Protein AF-A0AAD1N848-F1 (afdb_monomer_lite)

Foldseek 3Di:
DDQPPDVQDGLVVLCVQLVHDSVVSVCQLVLVDHDDPVSQVVCCPRRVQHNCCSVPVPVVSVVVVPDDPPPPPPPVPDPPPDDD

Secondary structure (DSSP, 8-state):
------TT--HHHHHHHHT--HHHHHHHHTTSS---HHHHHHHHHHH---GGGGGSHHHHHHHHHHS-TTSSGGGSS-------

Structure (mmCIF, N/CA/C/O backbone):
data_AF-A0AAD1N848-F1
#
_entry.id   AF-A0AAD1N848-F1
#
loop_
_atom_site.group_PDB
_atom_site.id
_atom_site.type_symbol
_atom_site.label_atom_id
_atom_site.label_alt_id
_atom_site.label_comp_id
_atom_site.label_asym_id
_atom_site.label_entity_id
_atom_site.label_seq_id
_atom_site.pdbx_PDB_ins_code
_atom_site.Cartn_x
_atom_site.Cartn_y
_atom_site.Cartn_z
_atom_site.occupancy
_atom_site.B_iso_or_equiv
_atom_site.auth_seq_id
_atom_site.auth_comp_id
_atom_site.auth_asym_id
_atom_site.auth_atom_id
_atom_site.pdbx_PDB_model_num
ATOM 1 N N . MET A 1 1 ? -1.638 7.879 -19.162 1.00 35.81 1 MET A N 1
ATOM 2 C CA . MET A 1 1 ? -0.862 7.630 -17.928 1.00 35.81 1 MET A CA 1
ATOM 3 C C . MET A 1 1 ? -1.717 8.187 -16.797 1.00 35.81 1 MET A C 1
ATOM 5 O O . MET A 1 1 ? -1.731 9.393 -16.613 1.00 35.81 1 MET A O 1
ATOM 9 N N . ASN A 1 2 ? -2.5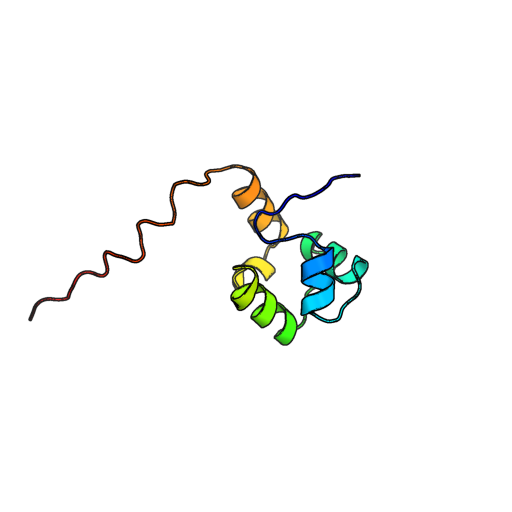81 7.358 -16.197 1.00 41.22 2 ASN A N 1
ATOM 10 C CA . ASN A 1 2 ? -3.605 7.836 -15.259 1.00 41.22 2 ASN A CA 1
ATOM 11 C C . ASN A 1 2 ? -2.982 8.087 -13.889 1.00 41.22 2 ASN A C 1
ATOM 13 O O . ASN A 1 2 ? -2.664 7.159 -13.148 1.00 41.22 2 ASN A O 1
ATOM 17 N N . THR A 1 3 ? -2.790 9.363 -13.586 1.00 44.16 3 THR A N 1
ATOM 18 C CA . THR A 1 3 ? -2.363 9.861 -12.286 1.00 44.16 3 THR A CA 1
ATOM 19 C C . THR A 1 3 ? -3.541 9.721 -11.326 1.00 44.16 3 THR A C 1
ATOM 21 O O . THR A 1 3 ? -4.404 10.590 -11.262 1.00 44.16 3 THR A O 1
ATOM 24 N N . PHE A 1 4 ? -3.6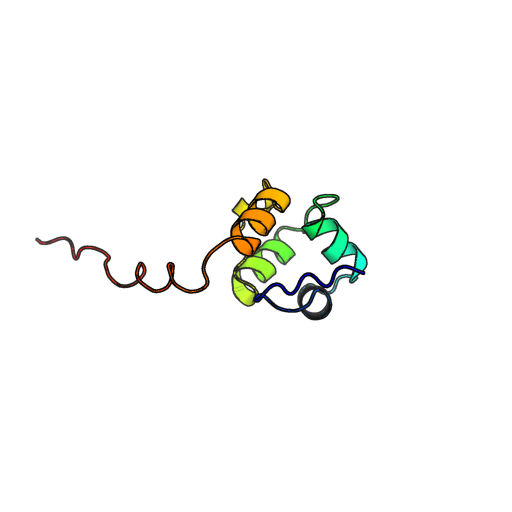14 8.603 -10.605 1.00 52.88 4 PHE A N 1
ATOM 25 C CA . PHE A 1 4 ? -4.528 8.459 -9.474 1.00 52.88 4 PHE A CA 1
ATOM 26 C C . PHE A 1 4 ? -4.052 9.404 -8.362 1.00 52.88 4 PHE A C 1
ATOM 28 O O . PHE A 1 4 ? -3.212 9.047 -7.536 1.00 52.88 4 PHE A O 1
ATOM 35 N N . GLN A 1 5 ? -4.527 10.652 -8.397 1.00 44.81 5 GLN A N 1
ATOM 36 C CA . GLN A 1 5 ? -4.443 11.589 -7.281 1.00 44.81 5 GLN A CA 1
ATOM 37 C C . GLN A 1 5 ? -5.375 11.084 -6.184 1.00 44.81 5 GLN A C 1
ATOM 39 O O . GLN A 1 5 ? -6.520 11.501 -6.055 1.00 44.81 5 GLN A O 1
ATOM 44 N N . LEU A 1 6 ? -4.876 10.130 -5.414 1.00 51.59 6 LEU A N 1
ATOM 45 C CA . LEU A 1 6 ? -5.426 9.845 -4.108 1.00 51.59 6 LEU A CA 1
ATOM 46 C C . LEU A 1 6 ? -4.995 10.990 -3.187 1.00 51.59 6 LEU A C 1
ATOM 48 O O . LEU A 1 6 ? -3.805 11.293 -3.076 1.00 51.59 6 LEU A O 1
ATOM 52 N N . GLU A 1 7 ? -5.964 11.615 -2.518 1.00 52.56 7 GLU A N 1
ATOM 53 C CA . GLU A 1 7 ? -5.770 12.607 -1.442 1.00 52.56 7 GLU A CA 1
ATOM 54 C C . GLU A 1 7 ? -4.859 12.064 -0.311 1.00 52.56 7 GLU A C 1
ATOM 56 O O . GLU A 1 7 ? -4.292 12.804 0.484 1.00 52.56 7 GLU A O 1
ATOM 61 N N . TYR A 1 8 ? -4.639 10.747 -0.325 1.00 55.19 8 TYR A N 1
ATOM 62 C CA . TYR A 1 8 ? -3.827 9.923 0.562 1.00 55.19 8 TYR A CA 1
ATOM 63 C C . TYR A 1 8 ? -2.333 9.851 0.183 1.00 55.19 8 TYR A C 1
ATOM 65 O O . TYR A 1 8 ? -1.617 8.984 0.662 1.00 55.19 8 TYR A O 1
ATOM 73 N N . GLY A 1 9 ? -1.823 10.739 -0.675 1.00 61.50 9 GLY A N 1
ATOM 74 C CA . GLY A 1 9 ? -0.401 10.800 -1.038 1.00 61.50 9 GLY A CA 1
ATOM 75 C C . GLY A 1 9 ? -0.023 9.977 -2.276 1.00 61.50 9 GLY A C 1
ATOM 76 O O . GLY A 1 9 ? -0.696 9.037 -2.687 1.00 61.50 9 GLY A O 1
ATOM 77 N N . THR A 1 10 ? 1.075 10.365 -2.930 1.00 79.06 10 THR A N 1
ATOM 78 C CA . THR A 1 10 ? 1.501 9.746 -4.196 1.00 79.06 10 THR A CA 1
ATOM 79 C C . THR A 1 10 ? 2.005 8.312 -3.991 1.00 79.06 10 THR A C 1
ATOM 81 O O . THR A 1 10 ? 2.590 7.995 -2.953 1.00 79.06 10 THR A O 1
ATOM 84 N N . ILE A 1 11 ? 1.874 7.454 -5.014 1.00 85.94 11 ILE A N 1
ATOM 85 C CA . ILE A 1 11 ? 2.444 6.086 -5.036 1.00 85.94 11 ILE A CA 1
ATOM 86 C C . ILE A 1 11 ? 3.924 6.099 -4.614 1.00 85.94 11 ILE A C 1
ATOM 88 O O . ILE A 1 11 ? 4.383 5.227 -3.879 1.00 85.94 11 ILE A O 1
ATOM 92 N N . THR A 1 12 ? 4.661 7.136 -5.015 1.00 86.81 12 THR A N 1
ATOM 93 C CA . THR A 1 12 ? 6.050 7.382 -4.617 1.00 86.81 12 THR A CA 1
ATOM 94 C C . THR A 1 12 ? 6.233 7.514 -3.103 1.00 86.81 12 THR A C 1
ATOM 96 O O . THR A 1 12 ? 7.192 6.969 -2.558 1.00 86.81 12 THR A O 1
ATOM 99 N N . ASN A 1 13 ? 5.340 8.216 -2.405 1.00 88.69 13 ASN A N 1
ATOM 100 C CA . ASN A 1 13 ? 5.417 8.371 -0.950 1.00 88.69 13 ASN A CA 1
ATOM 101 C C . ASN A 1 13 ? 5.101 7.060 -0.229 1.00 88.69 13 ASN A C 1
ATOM 103 O O . ASN A 1 13 ? 5.820 6.686 0.698 1.00 88.69 13 ASN A O 1
ATOM 107 N N . ILE A 1 14 ? 4.090 6.330 -0.702 1.00 90.38 14 ILE A N 1
ATOM 108 C CA . ILE A 1 14 ? 3.738 5.008 -0.175 1.00 90.38 14 ILE A CA 1
ATOM 109 C C . ILE A 1 14 ? 4.906 4.033 -0.352 1.00 90.38 14 ILE A C 1
ATOM 111 O O . ILE A 1 14 ? 5.298 3.355 0.598 1.00 90.38 14 ILE A O 1
ATOM 115 N N . ALA A 1 15 ? 5.515 4.015 -1.540 1.00 92.06 15 ALA A N 1
ATOM 116 C CA . ALA A 1 15 ? 6.665 3.172 -1.848 1.00 92.06 15 ALA A CA 1
ATOM 117 C C . ALA A 1 15 ? 7.846 3.459 -0.909 1.00 92.06 15 ALA A C 1
ATOM 119 O O . ALA A 1 15 ? 8.426 2.532 -0.343 1.00 92.06 15 ALA A O 1
ATOM 120 N N . LYS A 1 16 ? 8.148 4.743 -0.670 1.00 92.12 16 LYS A N 1
ATOM 121 C CA . LYS A 1 16 ? 9.196 5.167 0.270 1.00 92.12 16 LYS A CA 1
ATOM 122 C C . LYS A 1 16 ? 8.905 4.718 1.702 1.00 92.12 16 LYS A C 1
ATOM 124 O O . LYS A 1 16 ? 9.783 4.143 2.333 1.00 92.12 16 LYS A O 1
ATOM 129 N N . LYS A 1 17 ? 7.686 4.945 2.203 1.00 92.31 17 LYS A N 1
ATOM 130 C CA . LYS A 1 17 ? 7.292 4.600 3.582 1.00 92.31 17 LYS A CA 1
ATOM 131 C C . LYS A 1 17 ? 7.254 3.094 3.829 1.00 92.31 17 LYS A C 1
ATOM 133 O O . LYS A 1 17 ? 7.688 2.631 4.877 1.00 92.31 17 LYS A O 1
ATOM 138 N N . CYS A 1 18 ? 6.777 2.328 2.855 1.00 91.50 18 CYS A N 1
ATOM 139 C CA . CYS A 1 18 ? 6.721 0.871 2.949 1.00 91.50 18 CYS A CA 1
ATOM 140 C C . CYS A 1 18 ? 8.055 0.195 2.580 1.00 91.50 18 CYS A C 1
ATOM 142 O O . CYS A 1 18 ? 8.156 -1.024 2.689 1.00 91.50 18 CYS A O 1
ATOM 144 N N . HIS A 1 19 ? 9.069 0.957 2.147 1.00 93.88 19 HIS A N 1
ATOM 145 C CA . HIS A 1 19 ? 10.342 0.443 1.629 1.00 93.88 19 HIS A CA 1
ATOM 146 C C . HIS A 1 19 ? 10.160 -0.599 0.510 1.00 93.88 19 HIS A C 1
ATOM 148 O O . HIS A 1 19 ? 10.817 -1.639 0.486 1.00 93.88 19 HIS A O 1
ATOM 154 N N . VAL A 1 20 ? 9.249 -0.321 -0.425 1.00 94.44 20 VAL A N 1
ATOM 155 C CA . VAL A 1 20 ? 8.947 -1.182 -1.579 1.00 94.44 20 VAL A CA 1
ATOM 156 C C . VAL A 1 20 ? 9.112 -0.423 -2.893 1.00 94.44 20 VAL A C 1
ATOM 158 O O . VAL A 1 20 ? 9.289 0.794 -2.920 1.00 94.44 20 VAL A O 1
ATOM 161 N N . THR A 1 21 ? 9.033 -1.139 -4.012 1.00 94.00 21 THR A N 1
ATOM 162 C CA . THR A 1 21 ? 9.073 -0.521 -5.338 1.00 94.00 21 THR A CA 1
ATOM 163 C C . THR A 1 21 ? 7.743 0.145 -5.685 1.00 94.00 21 THR A C 1
ATO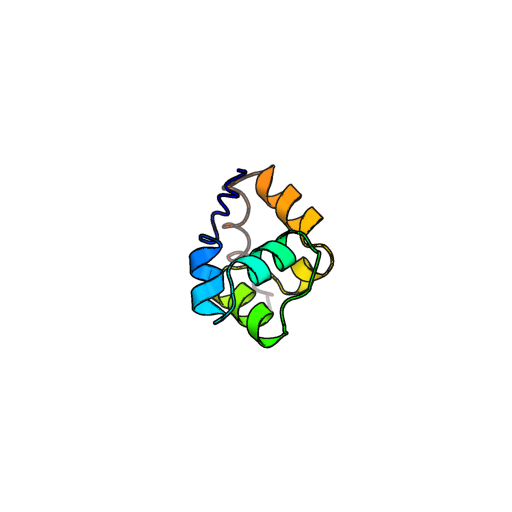M 165 O O . THR A 1 21 ? 6.672 -0.287 -5.259 1.00 94.00 21 THR A O 1
ATOM 168 N N . HIS A 1 22 ? 7.801 1.170 -6.537 1.00 91.12 22 HIS A N 1
ATOM 169 C CA . HIS A 1 22 ? 6.607 1.807 -7.098 1.00 91.12 22 HIS A CA 1
ATOM 170 C C . HIS A 1 22 ? 5.699 0.789 -7.813 1.00 91.12 22 HIS A C 1
ATOM 172 O O . HIS A 1 22 ? 4.477 0.857 -7.707 1.00 91.12 22 HIS A O 1
ATOM 178 N N . SER A 1 23 ? 6.295 -0.189 -8.505 1.00 92.62 23 SER A N 1
ATOM 179 C CA . SER A 1 23 ? 5.562 -1.265 -9.177 1.00 92.62 23 SER A CA 1
ATOM 180 C C . SER A 1 23 ? 4.782 -2.142 -8.200 1.00 92.62 23 SER A C 1
ATOM 182 O O . SER A 1 23 ? 3.639 -2.473 -8.494 1.00 92.62 23 SER A O 1
ATOM 184 N N . ALA A 1 24 ? 5.350 -2.470 -7.033 1.00 93.69 24 ALA A N 1
ATOM 185 C CA . ALA A 1 24 ? 4.646 -3.245 -6.013 1.00 93.69 24 ALA A CA 1
ATOM 186 C C . ALA A 1 24 ? 3.406 -2.498 -5.504 1.00 93.69 24 ALA A C 1
ATOM 188 O O . ALA A 1 24 ? 2.323 -3.065 -5.442 1.00 93.69 24 ALA A O 1
ATOM 189 N N . VAL A 1 25 ? 3.545 -1.199 -5.226 1.00 92.25 25 VAL A N 1
ATOM 190 C CA . VAL A 1 25 ? 2.419 -0.365 -4.785 1.00 92.25 25 VAL A CA 1
ATOM 191 C C . VAL A 1 25 ? 1.345 -0.264 -5.873 1.00 92.25 25 VAL A C 1
ATOM 193 O O . VAL A 1 25 ? 0.163 -0.412 -5.581 1.00 92.25 25 VAL A O 1
ATOM 196 N N . SER A 1 26 ? 1.745 -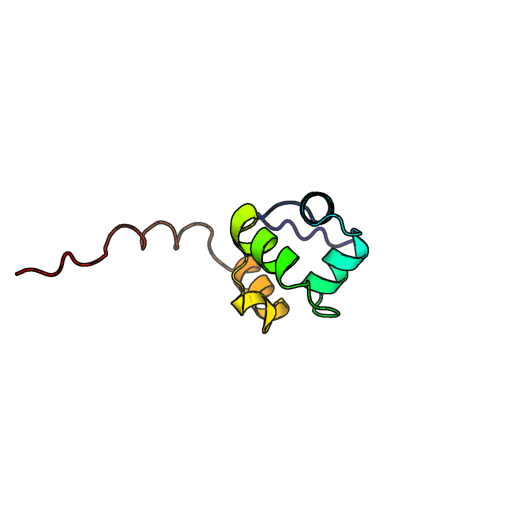0.077 -7.134 1.00 90.38 26 SER A N 1
ATOM 197 C CA . SER A 1 26 ? 0.819 -0.074 -8.275 1.00 90.38 26 SER A CA 1
ATOM 198 C C . SER A 1 26 ? 0.029 -1.385 -8.369 1.00 90.38 26 SER A C 1
ATOM 200 O O . SER A 1 26 ? -1.194 -1.367 -8.479 1.00 90.38 26 SER A O 1
ATOM 202 N N . GLN A 1 27 ? 0.709 -2.528 -8.242 1.00 93.19 27 GLN A N 1
ATOM 203 C CA . GLN A 1 27 ? 0.065 -3.844 -8.235 1.00 93.19 27 GLN A CA 1
ATOM 204 C C . GLN A 1 27 ? -0.911 -4.009 -7.065 1.00 93.19 27 GLN A C 1
ATOM 206 O O . GLN A 1 27 ? -1.973 -4.599 -7.252 1.00 93.19 27 GLN A O 1
ATOM 211 N N . TRP A 1 28 ? -0.604 -3.457 -5.885 1.00 93.56 28 TRP A N 1
ATOM 212 C CA . TRP A 1 28 ? -1.525 -3.485 -4.746 1.00 93.56 28 TRP A CA 1
ATOM 213 C C . TRP A 1 28 ? -2.825 -2.749 -5.040 1.00 93.56 28 TRP A C 1
ATOM 215 O O . TRP A 1 28 ? -3.900 -3.299 -4.828 1.00 93.56 28 TRP A O 1
ATOM 225 N N . PHE A 1 29 ? -2.744 -1.525 -5.563 1.00 89.12 29 PHE A N 1
ATOM 226 C CA . PHE A 1 29 ? -3.934 -0.725 -5.868 1.00 89.12 29 PHE A CA 1
ATOM 227 C C . PHE A 1 29 ? -4.691 -1.219 -7.109 1.00 89.12 29 PHE A C 1
ATOM 229 O O . PHE A 1 29 ? -5.902 -1.033 -7.200 1.00 89.12 29 PHE A O 1
ATOM 236 N N . ASN A 1 30 ? -4.016 -1.932 -8.012 1.00 89.25 30 ASN A N 1
ATOM 237 C CA . ASN A 1 30 ? -4.658 -2.669 -9.101 1.00 89.25 30 ASN A CA 1
ATOM 238 C C . ASN A 1 30 ? -5.251 -4.013 -8.654 1.00 89.25 30 ASN A C 1
ATOM 240 O O . ASN A 1 30 ? -5.879 -4.691 -9.465 1.00 89.25 30 ASN A O 1
ATOM 244 N N . GLY A 1 31 ? -5.080 -4.414 -7.390 1.00 89.75 31 GLY A N 1
ATOM 245 C CA . GLY A 1 31 ? -5.567 -5.689 -6.861 1.00 89.75 31 GLY A CA 1
ATOM 246 C C . GLY A 1 31 ? -4.845 -6.925 -7.411 1.00 89.75 31 GLY A C 1
ATOM 247 O O . GLY A 1 31 ? -5.332 -8.035 -7.218 1.00 89.75 31 GLY A O 1
ATOM 248 N N . ASP A 1 32 ? -3.704 -6.748 -8.080 1.00 91.50 32 ASP A N 1
ATOM 249 C CA . ASP A 1 32 ? -2.907 -7.838 -8.659 1.00 91.50 32 ASP A CA 1
ATOM 250 C C . ASP A 1 32 ? -2.083 -8.571 -7.590 1.00 91.50 32 ASP A C 1
ATOM 252 O O . ASP A 1 32 ? -1.738 -9.743 -7.734 1.00 91.50 32 ASP A O 1
ATOM 256 N N . SER A 1 33 ? -1.750 -7.881 -6.498 1.00 93.38 33 SER A N 1
ATOM 257 C CA . SER A 1 33 ? -1.072 -8.463 -5.343 1.00 93.38 33 SER A CA 1
ATOM 258 C C . SER A 1 33 ? -1.534 -7.801 -4.048 1.00 93.38 33 SER A C 1
ATOM 260 O O . SER A 1 33 ? -2.159 -6.743 -4.058 1.00 93.38 33 SER A O 1
ATOM 262 N N . ARG A 1 34 ? -1.251 -8.435 -2.905 1.00 91.75 34 ARG A N 1
ATOM 263 C CA . ARG A 1 34 ? -1.593 -7.894 -1.584 1.00 91.75 34 ARG A CA 1
ATOM 264 C C . ARG A 1 34 ? -0.347 -7.388 -0.855 1.00 91.75 34 ARG A C 1
ATOM 266 O O . ARG A 1 34 ? 0.686 -8.062 -0.900 1.00 91.75 34 ARG A O 1
ATOM 273 N N . PRO A 1 35 ? -0.428 -6.249 -0.146 1.00 93.88 35 PRO A N 1
ATOM 274 C CA . PRO A 1 35 ? 0.633 -5.843 0.759 1.00 93.88 35 PRO A CA 1
ATOM 275 C C . PRO A 1 35 ? 0.750 -6.828 1.929 1.00 93.88 35 PRO A C 1
ATOM 277 O O . PRO A 1 35 ? -0.206 -7.509 2.302 1.00 93.88 35 PRO A O 1
ATOM 280 N N . SER A 1 36 ? 1.929 -6.886 2.545 1.00 95.81 36 SER A N 1
ATOM 281 C CA . SER A 1 36 ? 2.112 -7.616 3.801 1.00 95.81 36 SER A CA 1
ATOM 282 C C . SER A 1 36 ? 1.360 -6.929 4.945 1.00 95.81 36 SER A C 1
ATOM 284 O O . SER A 1 36 ? 1.115 -5.724 4.892 1.00 95.81 36 SER A O 1
ATOM 286 N N . LEU A 1 37 ? 1.072 -7.659 6.027 1.00 93.81 37 LEU A N 1
ATOM 287 C CA . LEU A 1 37 ? 0.409 -7.091 7.209 1.00 93.81 37 LEU A CA 1
ATOM 288 C C . LEU A 1 37 ? 1.143 -5.853 7.757 1.00 93.81 37 LEU A C 1
ATOM 290 O O . LEU A 1 37 ? 0.507 -4.864 8.107 1.00 93.81 37 LEU A O 1
ATOM 294 N N . LYS A 1 38 ? 2.484 -5.872 7.754 1.00 95.25 38 LYS A N 1
ATOM 295 C CA . LYS A 1 38 ? 3.314 -4.717 8.132 1.00 95.25 38 LYS A CA 1
ATOM 296 C C . LYS A 1 38 ? 2.995 -3.485 7.277 1.00 95.25 38 LYS A C 1
ATOM 298 O O . LYS A 1 38 ? 2.819 -2.399 7.818 1.00 95.25 38 LYS A O 1
ATOM 303 N N . ASN A 1 39 ? 2.908 -3.654 5.959 1.00 94.88 39 ASN A N 1
ATOM 304 C CA . ASN A 1 39 ? 2.623 -2.552 5.041 1.00 94.88 39 ASN A CA 1
ATOM 305 C C . ASN A 1 39 ? 1.167 -2.093 5.150 1.00 94.88 39 ASN A C 1
ATOM 307 O O . ASN A 1 39 ? 0.910 -0.901 5.080 1.00 94.88 39 ASN A O 1
ATOM 311 N N . ILE A 1 40 ? 0.229 -3.011 5.390 1.00 94.00 40 ILE A N 1
ATOM 312 C CA . ILE A 1 40 ? -1.180 -2.678 5.635 1.00 94.00 40 ILE A CA 1
ATOM 313 C C . ILE A 1 40 ? -1.328 -1.785 6.875 1.00 94.00 40 ILE A C 1
ATOM 315 O O . ILE A 1 40 ? -2.068 -0.809 6.831 1.00 94.00 40 ILE A O 1
ATOM 319 N N . ILE A 1 41 ? -0.600 -2.074 7.958 1.00 9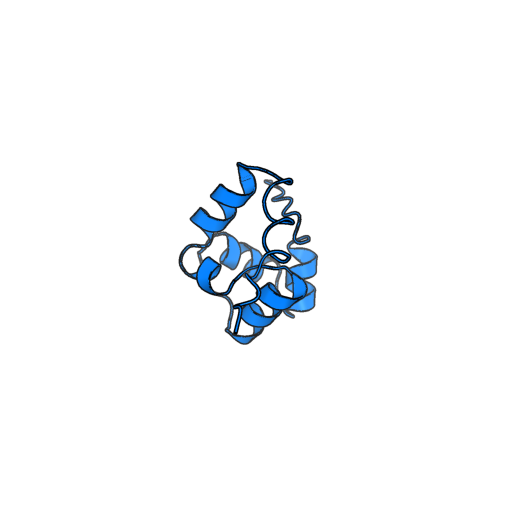4.06 41 ILE A N 1
ATOM 320 C CA . ILE A 1 41 ? -0.604 -1.236 9.167 1.00 94.06 41 ILE A CA 1
ATOM 321 C C . ILE A 1 41 ? -0.080 0.173 8.853 1.00 94.06 41 ILE A C 1
ATOM 323 O O . ILE A 1 41 ? -0.727 1.149 9.216 1.00 94.06 41 ILE A O 1
ATOM 327 N N . ILE A 1 42 ? 1.025 0.288 8.106 1.00 92.19 42 ILE A N 1
ATOM 328 C CA . ILE A 1 42 ? 1.557 1.588 7.651 1.00 92.19 42 ILE A CA 1
ATOM 329 C C . ILE A 1 42 ? 0.517 2.330 6.796 1.00 92.19 42 ILE A C 1
ATOM 331 O O . ILE A 1 42 ? 0.314 3.527 6.966 1.00 92.19 42 ILE A O 1
ATOM 335 N N . LEU A 1 43 ? -0.164 1.623 5.892 1.00 90.62 43 LEU A N 1
ATOM 336 C CA . LEU A 1 43 ? -1.199 2.178 5.015 1.00 90.62 43 LEU A CA 1
ATOM 337 C C . LEU A 1 43 ? -2.423 2.672 5.793 1.00 90.62 43 LEU A C 1
ATOM 339 O O . LEU A 1 43 ? -3.002 3.694 5.432 1.00 90.62 43 LEU A O 1
ATOM 343 N N . ARG A 1 44 ? -2.780 2.006 6.889 1.00 89.94 44 ARG A N 1
ATOM 344 C CA . ARG A 1 44 ? -3.831 2.462 7.800 1.00 89.94 44 ARG A CA 1
ATOM 345 C C . ARG A 1 44 ? -3.405 3.700 8.580 1.00 89.94 44 ARG A C 1
ATOM 347 O O . ARG A 1 44 ? -4.133 4.686 8.584 1.00 89.94 44 ARG A O 1
ATOM 354 N N . ASP A 1 45 ? -2.244 3.645 9.221 1.00 88.69 45 ASP A N 1
ATOM 355 C CA . ASP A 1 45 ? -1.834 4.652 10.203 1.00 88.69 45 ASP A CA 1
ATOM 356 C C . ASP A 1 45 ? -1.360 5.954 9.536 1.00 88.69 45 ASP A C 1
ATOM 358 O O . ASP A 1 45 ? -1.673 7.041 10.011 1.00 88.69 45 ASP A O 1
ATOM 362 N N . GLU A 1 46 ? -0.646 5.859 8.410 1.00 88.25 46 GLU A N 1
ATOM 363 C CA . GLU A 1 46 ? -0.065 7.022 7.720 1.00 88.25 46 GLU A CA 1
ATOM 364 C C . GLU A 1 46 ? -0.941 7.536 6.572 1.00 88.25 46 GLU A C 1
ATOM 366 O O . GLU A 1 46 ? -0.853 8.707 6.205 1.00 88.25 46 GLU A O 1
ATOM 371 N N . PHE A 1 47 ? -1.753 6.660 5.973 1.00 86.44 47 PHE A N 1
ATOM 372 C CA . PHE A 1 47 ? -2.498 6.960 4.747 1.00 86.44 47 PHE A CA 1
ATOM 373 C C . PHE A 1 47 ? -4.011 6.733 4.878 1.00 86.44 47 PHE A C 1
ATOM 375 O O . PHE A 1 47 ? -4.746 6.959 3.919 1.00 86.44 47 PHE A O 1
ATOM 382 N N . GLY A 1 48 ? -4.500 6.313 6.050 1.00 86.56 48 GLY A N 1
ATOM 383 C CA . GLY A 1 48 ? -5.930 6.182 6.333 1.00 86.56 48 GLY A CA 1
ATOM 384 C C . GLY A 1 48 ? -6.640 5.050 5.587 1.00 86.56 48 GLY A C 1
ATOM 385 O O . GLY A 1 48 ? -7.868 5.048 5.531 1.00 86.56 48 GLY A O 1
ATOM 386 N N . ILE A 1 49 ? -5.910 4.092 5.006 1.00 88.19 49 ILE A N 1
ATOM 387 C CA . ILE A 1 49 ? -6.502 2.970 4.266 1.00 88.19 49 ILE A CA 1
ATOM 388 C C . ILE A 1 49 ? -6.808 1.831 5.251 1.00 88.19 49 ILE A C 1
ATOM 390 O O . ILE A 1 49 ? -5.874 1.213 5.769 1.00 88.19 49 ILE A O 1
ATOM 394 N N . PRO A 1 50 ? -8.088 1.518 5.521 1.00 89.69 50 PRO A N 1
ATOM 395 C CA . PRO A 1 50 ? -8.449 0.493 6.492 1.00 89.69 50 PRO A CA 1
ATOM 396 C C . PRO A 1 50 ? -8.012 -0.901 6.024 1.00 89.69 50 PRO A C 1
ATOM 398 O O . PRO A 1 50 ? -7.856 -1.162 4.830 1.00 89.69 50 PRO A O 1
ATOM 401 N N . VAL A 1 51 ? -7.822 -1.824 6.969 1.00 90.06 51 VAL A N 1
ATOM 402 C CA . VAL A 1 51 ? -7.359 -3.196 6.680 1.00 90.06 51 VAL A CA 1
ATOM 403 C C . VAL A 1 51 ? -8.350 -3.917 5.760 1.00 90.06 51 VAL A C 1
ATOM 405 O O . VAL A 1 51 ? -7.965 -4.646 4.847 1.00 90.06 51 VAL A O 1
ATOM 408 N N . GLU A 1 52 ? -9.633 -3.651 5.964 1.00 90.62 52 GLU A N 1
ATOM 409 C CA . GLU A 1 52 ? -10.763 -4.217 5.241 1.00 90.62 52 GLU A CA 1
ATOM 410 C C . GLU A 1 52 ? -10.802 -3.753 3.779 1.00 90.62 52 GLU A C 1
ATOM 412 O O . GLU A 1 52 ? -11.291 -4.489 2.925 1.00 90.62 52 GLU A O 1
ATOM 417 N N . ALA A 1 53 ? -10.219 -2.588 3.454 1.00 88.75 53 ALA A N 1
ATOM 418 C CA . ALA A 1 53 ? -10.123 -2.117 2.069 1.00 88.75 53 ALA A CA 1
ATOM 419 C C . ALA A 1 53 ? -9.336 -3.095 1.189 1.00 88.75 53 ALA A C 1
ATOM 421 O O . ALA A 1 53 ? -9.605 -3.211 -0.001 1.00 88.75 53 ALA A O 1
ATOM 422 N N . TRP A 1 54 ? -8.399 -3.853 1.763 1.00 89.81 54 TRP A N 1
ATOM 423 C CA . TRP A 1 54 ? -7.611 -4.836 1.022 1.00 89.81 54 TRP A CA 1
ATOM 424 C C . TRP A 1 54 ? -8.387 -6.112 0.687 1.00 89.81 54 TRP A C 1
ATOM 426 O O . TRP A 1 54 ? -7.837 -6.973 -0.004 1.00 89.81 54 TRP A O 1
ATOM 436 N N . LEU A 1 55 ? -9.633 -6.269 1.157 1.00 90.12 55 LEU A N 1
ATOM 437 C CA . LEU A 1 55 ? -10.550 -7.322 0.703 1.00 90.12 55 LEU A CA 1
ATOM 438 C C . LEU A 1 55 ? -11.016 -7.069 -0.732 1.00 90.12 55 LEU A C 1
ATOM 440 O O . LEU A 1 55 ? -10.994 -7.999 -1.536 1.00 90.12 55 LEU A O 1
ATOM 444 N N . ASP A 1 56 ? -11.340 -5.815 -1.044 1.00 89.31 56 ASP A N 1
ATOM 445 C CA . ASP A 1 56 ? -11.721 -5.345 -2.376 1.00 89.31 56 ASP A CA 1
ATOM 446 C C . ASP A 1 56 ? -11.245 -3.897 -2.587 1.00 89.31 56 ASP A C 1
ATOM 448 O O . ASP A 1 56 ? -11.988 -2.920 -2.445 1.00 89.31 56 ASP A O 1
ATOM 452 N N . ILE A 1 57 ? -9.959 -3.768 -2.922 1.00 89.12 57 ILE A N 1
ATOM 453 C CA . ILE A 1 57 ? -9.308 -2.461 -3.060 1.00 89.12 57 ILE A CA 1
ATOM 454 C C . ILE A 1 57 ? -9.858 -1.675 -4.254 1.00 89.12 57 ILE A C 1
ATOM 456 O O . ILE A 1 57 ? -9.935 -0.452 -4.199 1.00 89.12 57 ILE A O 1
ATOM 460 N N . LYS A 1 58 ? -10.304 -2.358 -5.317 1.00 87.75 58 LYS A N 1
ATOM 461 C CA . LYS A 1 58 ? -10.858 -1.700 -6.508 1.00 87.75 58 LYS A CA 1
ATOM 462 C C . LYS A 1 58 ? -12.176 -1.011 -6.183 1.00 87.75 58 LYS A C 1
ATOM 464 O O . LYS A 1 58 ? -12.344 0.157 -6.528 1.00 87.75 58 LYS A O 1
ATOM 469 N N . SER A 1 59 ? -13.077 -1.710 -5.490 1.00 86.75 59 SER A N 1
ATOM 470 C CA . SER A 1 59 ? -14.342 -1.131 -5.028 1.00 86.75 59 SER A CA 1
ATOM 471 C C . SER A 1 59 ? -14.107 0.025 -4.052 1.00 86.75 59 SER A C 1
ATOM 473 O O . SER A 1 59 ? -14.681 1.103 -4.218 1.00 86.75 59 SER A O 1
ATOM 475 N N . TYR A 1 60 ? -13.170 -0.139 -3.109 1.00 86.31 60 TYR A N 1
ATOM 476 C CA . TYR A 1 60 ? -12.789 0.914 -2.162 1.00 86.31 60 TYR A CA 1
ATOM 477 C C . TYR A 1 60 ? -12.297 2.199 -2.849 1.00 86.31 60 TYR A C 1
ATOM 479 O O . TYR A 1 60 ? -12.703 3.304 -2.474 1.00 86.31 60 TYR A O 1
ATOM 487 N N . LEU A 1 61 ? -11.434 2.068 -3.862 1.00 83.38 61 LEU A N 1
ATOM 488 C CA . LEU A 1 61 ? -10.919 3.208 -4.624 1.00 83.38 61 LEU A CA 1
ATOM 489 C C . LEU A 1 61 ? -12.009 3.856 -5.483 1.00 83.38 61 LEU A C 1
ATOM 491 O O . LEU A 1 61 ? -12.081 5.081 -5.550 1.00 83.38 61 LEU A O 1
ATOM 495 N N . ASN A 1 62 ? -12.879 3.056 -6.105 1.00 81.12 62 ASN A N 1
ATOM 496 C CA . ASN A 1 62 ? -13.959 3.563 -6.949 1.00 81.12 62 ASN A CA 1
ATOM 497 C C . ASN A 1 62 ? -14.978 4.387 -6.141 1.00 81.12 62 ASN A C 1
ATOM 499 O O . ASN A 1 62 ? -15.364 5.480 -6.563 1.00 81.12 62 ASN A O 1
ATOM 503 N N . HIS A 1 63 ? -15.346 3.917 -4.943 1.00 67.62 63 HIS A N 1
ATOM 504 C CA . HIS A 1 63 ? -16.242 4.643 -4.037 1.00 67.62 63 HIS A CA 1
ATOM 505 C C . HIS A 1 63 ? -15.626 5.940 -3.500 1.00 67.62 63 HIS A C 1
ATOM 507 O O . HIS A 1 63 ? -16.313 6.956 -3.456 1.00 67.62 63 HIS A O 1
ATOM 513 N N . ASN A 1 64 ? -14.331 5.951 -3.170 1.00 62.19 64 ASN A N 1
ATOM 514 C CA . ASN A 1 64 ? -13.658 7.188 -2.751 1.00 62.19 64 ASN A CA 1
ATOM 515 C C . ASN A 1 64 ? -13.383 8.157 -3.912 1.00 62.19 64 ASN A C 1
ATOM 517 O O . ASN A 1 64 ? -13.225 9.349 -3.678 1.00 62.19 64 ASN A O 1
ATOM 521 N N . SER A 1 65 ? -13.344 7.682 -5.161 1.00 55.88 65 SER A N 1
ATOM 522 C CA . SER A 1 65 ? -13.162 8.556 -6.329 1.00 55.88 65 SER A CA 1
ATOM 523 C C . SER A 1 65 ? -14.437 9.286 -6.770 1.00 55.88 65 SER A C 1
ATOM 525 O O . SER A 1 65 ? -14.347 10.272 -7.497 1.00 55.88 65 SER A O 1
ATOM 527 N N . SER A 1 66 ? -15.614 8.814 -6.337 1.00 52.28 66 SER A N 1
ATOM 528 C CA . SER A 1 66 ? -16.908 9.250 -6.884 1.00 52.28 66 SER A CA 1
ATOM 529 C C . SER A 1 66 ? -17.743 10.126 -5.949 1.00 52.28 66 SER A C 1
ATOM 531 O O . SER A 1 66 ? -18.750 10.675 -6.390 1.00 52.28 66 SER A O 1
ATOM 533 N N . SER A 1 67 ? -17.369 10.295 -4.680 1.00 45.94 67 SER A N 1
ATOM 534 C CA . SER A 1 67 ? -18.184 11.099 -3.769 1.00 45.94 67 SER A CA 1
ATOM 535 C C . SER A 1 67 ? -17.425 11.578 -2.536 1.00 45.94 67 SER A C 1
ATOM 537 O O . SER A 1 67 ? -17.129 10.804 -1.631 1.00 45.94 67 SER A O 1
ATOM 539 N N . ASP A 1 68 ? -17.293 12.903 -2.487 1.00 47.88 68 ASP A N 1
ATOM 540 C CA . ASP A 1 68 ? -17.740 13.703 -1.346 1.00 47.88 68 ASP A CA 1
ATOM 541 C C . ASP A 1 68 ? -16.732 13.918 -0.203 1.00 47.88 68 ASP A C 1
ATOM 543 O O . ASP A 1 68 ? -16.800 13.342 0.884 1.00 47.88 68 ASP A O 1
ATOM 547 N N . THR A 1 69 ? -15.837 14.877 -0.444 1.00 44.09 69 THR A N 1
ATOM 548 C CA . THR A 1 69 ? -14.903 15.520 0.494 1.00 44.09 69 THR A CA 1
ATOM 549 C C . THR A 1 69 ? -15.589 16.217 1.689 1.00 44.09 69 THR A C 1
ATOM 551 O O . THR A 1 69 ? -14.984 17.079 2.316 1.00 44.09 69 THR A O 1
ATOM 554 N N . THR A 1 70 ? -16.853 15.946 2.037 1.00 47.66 70 THR A N 1
ATOM 555 C CA . THR A 1 70 ? -17.559 16.728 3.078 1.00 47.66 70 THR A CA 1
ATOM 556 C C . THR A 1 70 ? -18.227 15.912 4.195 1.00 47.66 70 THR A C 1
ATOM 558 O O . THR A 1 70 ? -18.526 16.477 5.246 1.00 47.66 70 THR A O 1
ATOM 561 N N . SER A 1 71 ? -18.368 14.587 4.097 1.00 43.06 71 SER A N 1
ATOM 562 C CA . SER A 1 71 ? -19.362 13.912 4.960 1.00 43.06 71 SER A CA 1
ATOM 563 C C . SER A 1 71 ? -18.839 13.071 6.141 1.00 43.06 71 SER A C 1
ATOM 565 O O . SER A 1 71 ? -19.639 12.675 6.984 1.00 43.06 71 SER A O 1
ATOM 567 N N . ARG A 1 72 ? -17.525 12.825 6.305 1.00 43.09 72 ARG A N 1
ATOM 568 C CA . ARG A 1 72 ? -17.021 11.927 7.385 1.00 43.09 72 ARG A CA 1
ATOM 569 C C . ARG A 1 72 ? -16.343 12.593 8.590 1.00 43.09 72 ARG A C 1
ATOM 571 O O . ARG A 1 72 ? -15.956 11.890 9.519 1.00 43.09 72 ARG A O 1
ATOM 578 N N . ILE A 1 73 ? -16.246 13.924 8.643 1.00 47.56 73 ILE A N 1
ATOM 579 C CA . ILE A 1 73 ? -15.639 14.622 9.801 1.00 47.56 73 ILE A CA 1
ATOM 580 C C . ILE A 1 73 ? -16.629 14.759 10.983 1.00 47.56 73 ILE A C 1
ATOM 582 O O . ILE A 1 73 ? -16.211 14.967 12.121 1.00 47.56 73 ILE A O 1
ATOM 586 N N . ASN A 1 74 ? -17.935 14.552 10.775 1.00 45.97 74 ASN A N 1
ATOM 587 C CA . ASN A 1 74 ? -18.937 14.810 11.820 1.00 45.97 74 ASN A CA 1
ATOM 588 C C . ASN A 1 74 ? -19.317 13.615 12.715 1.00 45.97 74 ASN A C 1
ATOM 590 O O . ASN A 1 74 ? -20.092 13.804 13.648 1.00 45.97 74 ASN A O 1
ATOM 594 N N . GLU A 1 75 ? -18.748 12.419 12.534 1.00 45.84 75 GLU A N 1
ATOM 595 C CA . GLU A 1 75 ? -19.178 11.226 13.295 1.00 45.84 75 GLU A CA 1
ATOM 596 C C . GLU A 1 75 ? -18.172 10.726 14.350 1.00 45.84 75 GLU A C 1
ATOM 598 O O . GLU A 1 75 ? -18.321 9.641 14.899 1.00 45.84 75 GLU A O 1
ATOM 603 N N . ALA A 1 76 ? -17.168 11.537 14.705 1.00 43.94 76 ALA A N 1
ATOM 604 C CA . ALA A 1 76 ? -16.291 11.270 15.855 1.00 43.94 76 ALA A CA 1
ATOM 605 C C . ALA A 1 76 ? -16.602 12.142 17.092 1.00 43.94 76 ALA A C 1
ATOM 607 O O . ALA A 1 76 ? -15.870 12.084 18.079 1.00 43.94 76 ALA A O 1
ATOM 608 N N . LYS A 1 77 ? -17.678 12.950 17.072 1.00 47.53 77 LYS A N 1
ATOM 609 C CA . LYS A 1 77 ? -18.077 13.810 18.211 1.00 47.53 77 LYS A CA 1
ATOM 610 C C . LYS A 1 77 ? -19.416 13.478 18.876 1.00 47.53 77 LYS A C 1
ATOM 612 O O . LYS A 1 77 ? -19.712 14.085 19.895 1.00 47.53 77 LYS A O 1
ATOM 617 N N . ASN A 1 78 ? -20.170 12.491 18.393 1.00 45.41 78 ASN A N 1
ATOM 618 C CA . ASN A 1 78 ? -21.389 12.026 19.063 1.00 45.41 78 ASN A CA 1
ATOM 619 C C . ASN A 1 78 ? -21.323 10.521 19.349 1.00 45.41 78 ASN A C 1
ATOM 621 O O . ASN A 1 78 ? -22.118 9.741 18.836 1.00 45.41 78 ASN A O 1
ATOM 625 N N . GLN A 1 79 ? -20.396 10.110 20.219 1.00 39.78 79 GLN A N 1
ATOM 626 C CA . GLN A 1 79 ? -20.708 8.963 21.070 1.00 39.78 79 GLN A CA 1
ATOM 627 C C . GLN A 1 79 ? -21.784 9.432 22.064 1.00 39.78 79 GLN A C 1
ATOM 629 O O . GLN A 1 79 ? -21.548 10.427 22.758 1.00 39.78 79 GLN A O 1
ATOM 634 N N . PRO A 1 80 ? -22.963 8.787 22.148 1.00 45.78 80 PRO A N 1
ATOM 635 C CA . PRO A 1 80 ? -23.908 9.086 23.209 1.00 45.78 80 PRO A CA 1
ATOM 636 C C . PRO A 1 80 ? -23.215 8.788 24.537 1.00 45.78 80 PRO A C 1
ATOM 638 O O . PRO A 1 80 ? -22.833 7.653 24.819 1.00 45.78 80 PRO A O 1
ATOM 641 N N . LYS A 1 81 ? -23.030 9.832 25.348 1.00 42.00 81 LYS A N 1
ATOM 642 C CA . LYS A 1 81 ? -22.703 9.694 26.762 1.00 42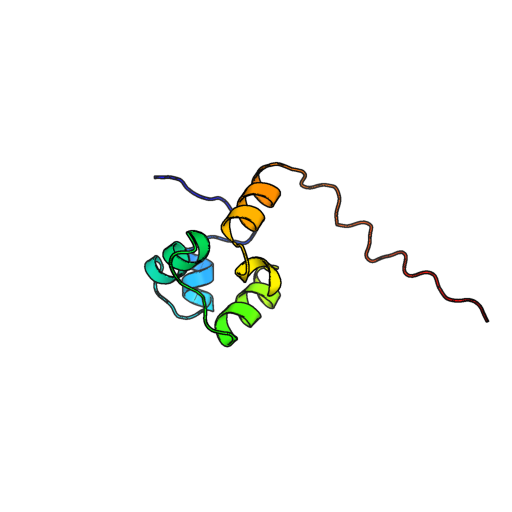.00 81 LYS A CA 1
ATOM 643 C C . LYS A 1 81 ? -23.851 8.903 27.381 1.00 42.00 81 LYS A C 1
ATOM 645 O O . LYS A 1 81 ? -24.926 9.452 27.601 1.00 42.00 81 LYS A O 1
ATOM 650 N N . VAL A 1 82 ? -23.634 7.603 27.565 1.00 51.19 82 VAL A N 1
ATOM 651 C CA . VAL A 1 82 ? -24.560 6.715 28.258 1.00 51.19 82 VAL A CA 1
ATOM 652 C C . VAL A 1 82 ? -24.770 7.306 29.646 1.00 51.19 82 VAL A C 1
ATOM 654 O O . VAL A 1 82 ? -23.828 7.461 30.422 1.00 51.19 82 VAL A O 1
ATOM 657 N N . THR A 1 83 ? -26.000 7.730 29.897 1.00 45.06 83 THR A N 1
ATOM 658 C CA . THR A 1 83 ? -26.497 8.163 31.193 1.00 45.06 83 THR A CA 1
ATOM 659 C C . THR A 1 83 ? -26.500 6.968 32.137 1.00 45.06 83 THR A C 1
ATOM 661 O O . THR A 1 83 ? -27.088 5.936 31.814 1.00 45.06 83 THR A O 1
ATOM 664 N N . SER A 1 84 ? -25.909 7.135 33.317 1.00 40.56 84 SER A N 1
ATOM 665 C CA . SER A 1 84 ? -26.450 6.587 34.559 1.00 40.56 84 SER A CA 1
ATOM 666 C C . SER A 1 84 ? -26.051 7.466 35.730 1.00 40.56 84 SER A C 1
ATOM 668 O O . SER A 1 84 ? -24.992 8.129 35.637 1.00 40.56 84 SER A O 1
#

Radius of gyration: 15.35 Å; chains: 1; bounding box: 37×25×52 Å

Sequence (84 aa):
MNTFQLEYGTITNIAKKCHVTHSAVSQWFNGDSRPSLKNIIILRDEFGIPVEAWLDIKSYLNHNSSSDTTSRINEAKNQPKVTS

pLDDT: mean 74.74, std 21.0, range [35.81, 95.81]